Protein AF-A0A437LVA5-F1 (afdb_monomer)

Radius of gyration: 14.98 Å; Cα contacts (8 Å, |Δi|>4): 29; chains: 1; bounding box: 32×32×34 Å

Mean predicted aligned error: 7.02 Å

Foldseek 3Di:
DPAPDVVSVVVVVVVVVCCQQPPFFDVVVVGDHNVVVVVPDPPPPPD

pLDDT: mean 86.48, std 16.11, range [44.78, 97.94]

Structure (mmCIF, N/CA/C/O backbone):
data_AF-A0A437LVA5-F1
#
_entry.id   AF-A0A437LVA5-F1
#
loop_
_atom_site.group_PDB
_atom_site.id
_atom_site.type_symbol
_atom_sit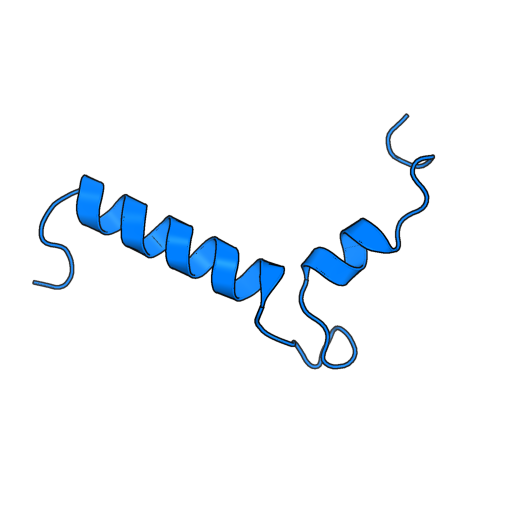e.label_atom_id
_atom_site.label_alt_id
_atom_site.label_comp_id
_atom_site.label_asym_id
_atom_site.label_entity_id
_atom_site.label_seq_id
_atom_site.pdbx_PDB_ins_code
_atom_site.Cartn_x
_atom_site.Cartn_y
_atom_site.Cartn_z
_atom_site.occupancy
_atom_site.B_iso_or_equiv
_atom_site.auth_seq_id
_atom_site.auth_comp_id
_atom_site.auth_asym_id
_atom_site.auth_atom_id
_atom_site.pdbx_PDB_model_num
ATOM 1 N N . HIS A 1 1 ? 15.422 -15.543 -12.920 1.00 65.50 1 HIS A N 1
ATOM 2 C CA . HIS A 1 1 ? 14.600 -14.643 -13.753 1.00 65.50 1 HIS A CA 1
ATOM 3 C C . HIS A 1 1 ? 13.201 -14.590 -13.134 1.00 65.50 1 HIS A C 1
ATOM 5 O O . HIS A 1 1 ? 12.418 -15.498 -13.361 1.00 65.50 1 HIS A O 1
ATOM 11 N N . TRP A 1 2 ? 12.946 -13.639 -12.223 1.00 76.75 2 TRP A N 1
ATOM 12 C CA . TRP A 1 2 ? 11.728 -13.596 -11.382 1.00 76.75 2 TRP A CA 1
ATOM 13 C C . TRP A 1 2 ? 10.528 -12.923 -12.075 1.00 76.75 2 TRP A C 1
ATOM 15 O O . TRP A 1 2 ? 9.370 -13.218 -11.769 1.00 76.75 2 TRP A O 1
ATOM 25 N N . PHE A 1 3 ? 10.819 -12.068 -13.055 1.00 88.25 3 PHE A N 1
ATOM 26 C CA . PHE A 1 3 ? 9.846 -11.417 -13.922 1.00 88.25 3 PHE A CA 1
ATOM 27 C C . PHE A 1 3 ? 10.202 -11.710 -15.370 1.00 88.25 3 PHE A C 1
ATOM 29 O O . PHE A 1 3 ? 11.380 -11.682 -15.722 1.00 88.25 3 PHE A O 1
ATOM 36 N N . MET A 1 4 ? 9.193 -12.010 -16.181 1.00 90.38 4 MET A N 1
ATOM 37 C CA . MET A 1 4 ? 9.379 -12.317 -17.601 1.00 90.38 4 MET A CA 1
ATOM 38 C C . MET A 1 4 ? 9.345 -11.064 -18.485 1.00 90.38 4 MET A C 1
ATOM 40 O O . MET A 1 4 ? 9.896 -11.075 -19.580 1.00 90.38 4 MET A O 1
ATOM 44 N N . SER A 1 5 ? 8.729 -9.982 -18.000 1.00 95.62 5 SER A N 1
ATOM 45 C CA . SER A 1 5 ? 8.659 -8.663 -18.635 1.00 95.62 5 SER A CA 1
ATOM 46 C C . SER A 1 5 ? 8.270 -7.594 -17.601 1.00 95.62 5 SER A C 1
ATOM 48 O O . SER A 1 5 ? 7.959 -7.911 -16.449 1.00 95.62 5 SER A O 1
ATOM 50 N N . LEU A 1 6 ? 8.251 -6.320 -18.006 1.00 96.75 6 LEU A N 1
ATOM 51 C CA . LEU A 1 6 ? 7.714 -5.238 -17.169 1.00 96.75 6 LEU A CA 1
ATOM 52 C C . LEU A 1 6 ? 6.208 -5.389 -16.918 1.00 96.75 6 LEU A C 1
ATOM 54 O O . LEU A 1 6 ? 5.740 -5.054 -15.831 1.00 96.75 6 LEU A O 1
ATOM 58 N N . ASP A 1 7 ? 5.456 -5.914 -17.886 1.00 97.38 7 ASP A N 1
ATOM 59 C CA . ASP A 1 7 ? 4.022 -6.165 -17.717 1.00 97.38 7 ASP A CA 1
ATOM 60 C C . ASP A 1 7 ? 3.759 -7.285 -16.707 1.00 97.38 7 ASP A C 1
ATOM 62 O O . ASP A 1 7 ? 2.892 -7.144 -15.847 1.00 97.38 7 ASP A O 1
ATOM 66 N N . ASP A 1 8 ? 4.567 -8.350 -16.726 1.00 96.38 8 ASP A N 1
ATOM 67 C CA . ASP A 1 8 ? 4.507 -9.417 -15.719 1.00 96.38 8 ASP A CA 1
ATOM 68 C C . ASP A 1 8 ? 4.837 -8.883 -14.312 1.00 96.38 8 ASP A C 1
ATOM 70 O O . ASP A 1 8 ? 4.146 -9.190 -13.338 1.00 96.38 8 ASP A O 1
ATOM 74 N N . ALA A 1 9 ? 5.846 -8.013 -14.200 1.00 96.62 9 ALA A N 1
ATOM 75 C CA . ALA A 1 9 ? 6.175 -7.359 -12.935 1.00 96.62 9 ALA A CA 1
ATOM 76 C C . ALA A 1 9 ? 5.020 -6.494 -12.408 1.00 96.62 9 ALA A C 1
ATOM 78 O O . ALA A 1 9 ? 4.668 -6.590 -11.230 1.00 96.62 9 ALA A O 1
ATOM 79 N N . ARG A 1 10 ? 4.387 -5.696 -13.279 1.00 97.81 10 ARG A N 1
ATOM 80 C CA . ARG A 1 10 ? 3.219 -4.875 -12.924 1.00 97.8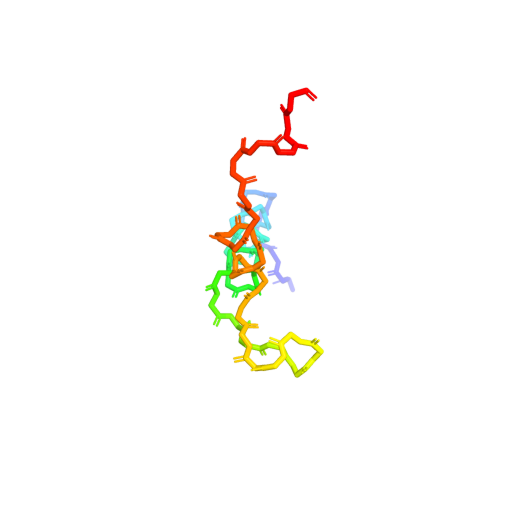1 10 ARG A CA 1
ATOM 81 C C . ARG A 1 10 ? 2.039 -5.728 -12.478 1.00 97.81 10 ARG A C 1
ATOM 83 O O . ARG A 1 10 ? 1.451 -5.448 -11.437 1.00 97.81 10 ARG A O 1
ATOM 90 N N . ALA A 1 11 ? 1.725 -6.787 -13.220 1.00 97.25 11 ALA A N 1
ATOM 91 C CA . ALA A 1 11 ? 0.617 -7.678 -12.894 1.00 97.25 11 ALA A CA 1
ATOM 92 C C . ALA A 1 11 ? 0.805 -8.340 -11.520 1.00 97.25 11 ALA A C 1
ATOM 94 O O . ALA A 1 11 ? -0.115 -8.347 -10.698 1.00 97.25 11 ALA A O 1
ATOM 95 N N . LYS A 1 12 ? 2.013 -8.842 -11.239 1.00 96.88 12 LYS A N 1
ATOM 96 C CA . LYS A 1 12 ? 2.352 -9.447 -9.943 1.00 96.88 12 LYS A CA 1
ATOM 97 C C . LYS A 1 12 ? 2.310 -8.435 -8.800 1.00 96.88 12 LYS A C 1
ATOM 99 O O . LYS A 1 12 ? 1.808 -8.764 -7.727 1.00 96.88 12 LYS A O 1
ATOM 104 N N . LEU A 1 13 ? 2.788 -7.211 -9.026 1.00 97.31 13 LEU A N 1
ATOM 105 C CA . LEU A 1 13 ? 2.742 -6.154 -8.017 1.00 97.31 13 LEU A CA 1
ATOM 106 C C . LEU A 1 13 ? 1.301 -5.755 -7.678 1.00 97.31 13 LEU A C 1
ATOM 108 O O . LEU A 1 13 ? 0.959 -5.669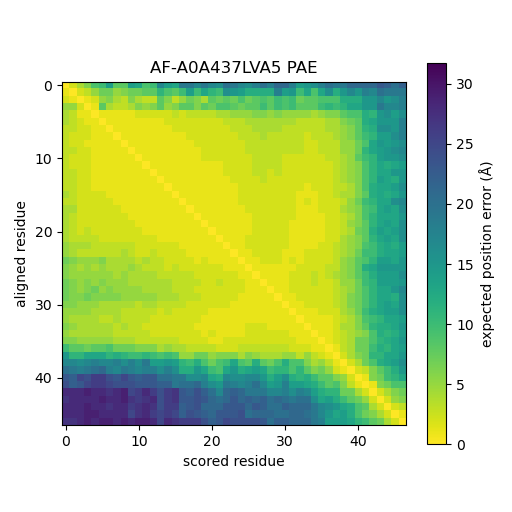 -6.501 1.00 97.31 13 LEU A O 1
ATOM 112 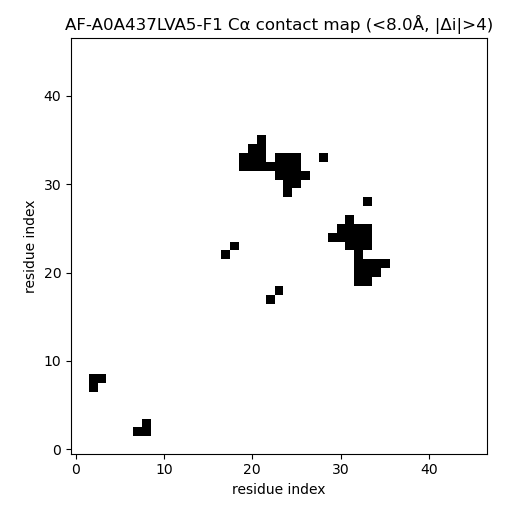N N . GLU A 1 14 ? 0.438 -5.569 -8.679 1.00 97.88 14 GLU A N 1
ATOM 113 C CA . GLU A 1 14 ? -0.973 -5.235 -8.447 1.00 97.88 14 GLU A CA 1
ATOM 114 C C . GLU A 1 14 ? -1.746 -6.381 -7.787 1.00 97.88 14 GLU A C 1
ATOM 116 O O . GLU A 1 14 ? -2.618 -6.147 -6.947 1.00 97.88 14 GLU A O 1
ATOM 121 N N . ALA A 1 15 ? -1.422 -7.631 -8.125 1.00 97.94 15 ALA A N 1
ATOM 122 C CA . ALA A 1 15 ? -1.965 -8.788 -7.422 1.00 97.94 15 ALA A CA 1
ATOM 123 C C . ALA A 1 15 ? -1.560 -8.772 -5.940 1.00 97.94 15 ALA A C 1
ATOM 125 O O . ALA A 1 15 ? -2.421 -8.905 -5.071 1.00 97.94 15 ALA A O 1
ATOM 126 N N . TRP A 1 16 ? -0.279 -8.530 -5.649 1.00 97.25 16 TRP A N 1
ATOM 127 C CA . TRP A 1 16 ? 0.215 -8.444 -4.276 1.00 97.25 16 TRP A CA 1
ATOM 128 C C . TRP A 1 16 ? -0.403 -7.274 -3.501 1.00 97.25 16 TRP A C 1
ATOM 130 O O . TRP A 1 16 ? -0.834 -7.453 -2.362 1.00 97.25 16 TRP A O 1
ATOM 140 N N . ARG A 1 17 ? -0.508 -6.091 -4.120 1.00 97.81 17 ARG A N 1
ATOM 141 C CA . ARG A 1 17 ? -1.106 -4.898 -3.501 1.00 97.81 17 ARG A CA 1
ATOM 142 C C . ARG A 1 17 ? -2.554 -5.152 -3.084 1.00 97.81 17 ARG A C 1
ATOM 144 O O . ARG A 1 17 ? -2.936 -4.744 -1.989 1.00 97.81 17 ARG A O 1
ATOM 151 N N . ARG A 1 18 ? -3.351 -5.808 -3.935 1.00 97.56 18 ARG A N 1
ATOM 152 C CA . ARG A 1 18 ? -4.741 -6.169 -3.608 1.00 97.56 18 ARG A CA 1
ATOM 153 C C . ARG A 1 18 ? -4.799 -7.210 -2.501 1.00 97.56 18 ARG A C 1
ATOM 155 O O . ARG A 1 18 ? -5.459 -6.979 -1.499 1.00 97.56 18 ARG A O 1
ATOM 162 N N . ASP A 1 19 ? -4.046 -8.298 -2.620 1.00 97.81 19 ASP A N 1
ATOM 163 C CA . ASP A 1 19 ? -4.019 -9.360 -1.607 1.00 97.81 19 ASP A CA 1
ATOM 164 C C . ASP A 1 19 ? -3.638 -8.821 -0.214 1.00 97.81 19 ASP A C 1
ATOM 166 O O . ASP A 1 19 ? -4.314 -9.085 0.782 1.00 97.81 19 ASP A O 1
ATOM 170 N N . TYR A 1 20 ? -2.609 -7.975 -0.139 1.00 96.88 20 TYR A N 1
ATOM 171 C CA . TYR A 1 20 ? -2.165 -7.377 1.119 1.00 96.88 20 TYR A CA 1
ATOM 172 C C . TYR A 1 20 ? -3.198 -6.429 1.742 1.00 96.88 20 TYR A C 1
ATOM 174 O O . TYR A 1 20 ? -3.399 -6.451 2.959 1.00 96.88 20 TYR A O 1
ATOM 182 N N . ASN A 1 21 ? -3.834 -5.588 0.921 1.00 96.25 21 ASN A N 1
ATOM 183 C CA . ASN A 1 21 ? -4.732 -4.539 1.404 1.00 96.25 21 ASN A CA 1
ATOM 184 C C . ASN A 1 21 ? -6.176 -5.008 1.601 1.00 96.25 21 ASN A C 1
ATOM 186 O O . ASN A 1 21 ? -6.890 -4.440 2.426 1.00 96.25 21 ASN A O 1
ATOM 190 N N . GLU A 1 22 ? -6.614 -6.019 0.860 1.00 95.94 22 GLU A N 1
ATOM 191 C CA . GLU A 1 22 ? -8.024 -6.409 0.795 1.00 95.94 22 GLU A CA 1
ATOM 192 C C . GLU A 1 22 ? -8.288 -7.757 1.465 1.00 95.94 22 GLU A C 1
ATOM 194 O O . GLU A 1 22 ? -9.383 -7.971 1.979 1.00 95.94 22 GLU A O 1
ATOM 199 N N . VAL A 1 23 ? -7.291 -8.648 1.513 1.00 96.00 23 VAL A N 1
ATOM 200 C CA . VAL A 1 23 ? -7.487 -10.036 1.959 1.00 96.00 23 VAL A CA 1
ATOM 201 C C . VAL A 1 23 ? -6.739 -10.335 3.254 1.00 96.00 23 VAL A C 1
ATOM 203 O O . VAL A 1 23 ? -7.310 -10.915 4.179 1.00 96.00 23 VAL A O 1
ATOM 206 N N . ARG A 1 24 ? -5.459 -9.958 3.351 1.00 96.31 24 ARG A N 1
ATOM 207 C CA . ARG A 1 24 ? -4.603 -10.400 4.462 1.00 96.31 24 ARG A CA 1
ATOM 208 C C . ARG A 1 24 ? -4.953 -9.714 5.785 1.00 96.31 24 ARG A C 1
ATOM 210 O O . ARG 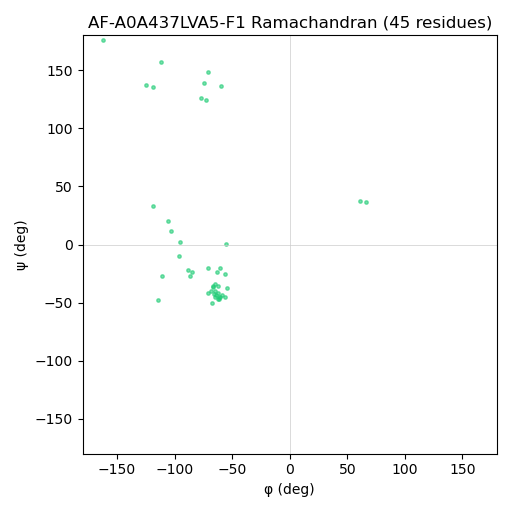A 1 24 ? -4.880 -8.489 5.855 1.00 96.31 24 ARG A O 1
ATOM 217 N N . PRO A 1 25 ? -5.247 -10.475 6.854 1.00 95.31 25 PRO A N 1
ATOM 218 C CA . PRO A 1 25 ? -5.438 -9.907 8.179 1.00 95.31 25 PRO A CA 1
ATOM 219 C C . PRO A 1 25 ? -4.10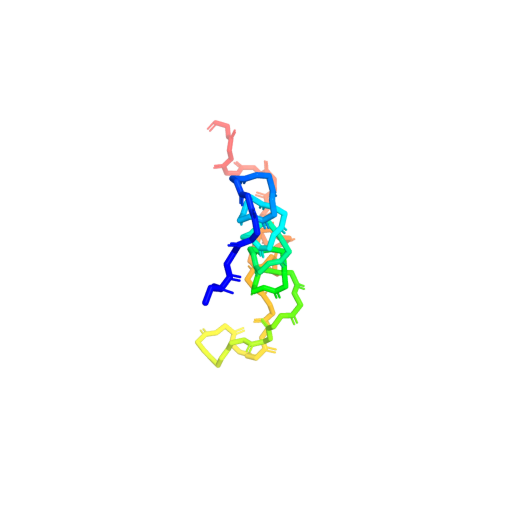1 -9.499 8.809 1.00 95.31 25 PRO A C 1
ATOM 221 O O . PRO A 1 25 ? -3.128 -10.252 8.754 1.00 95.31 25 PRO A O 1
ATOM 224 N N . HIS A 1 26 ? -4.075 -8.341 9.472 1.00 95.06 26 HIS A N 1
ATOM 225 C CA . HIS A 1 26 ? -2.902 -7.860 10.212 1.00 95.06 26 HIS A CA 1
ATOM 226 C C . HIS A 1 26 ? -3.222 -7.706 11.696 1.00 95.06 26 HIS A C 1
ATOM 228 O O . HIS A 1 26 ? -4.251 -7.135 12.063 1.00 95.06 26 HIS A O 1
ATOM 234 N N . SER A 1 27 ? -2.326 -8.168 12.567 1.00 94.38 27 SER A N 1
ATOM 235 C CA . SER A 1 27 ? -2.520 -8.134 14.025 1.00 94.38 27 SER A CA 1
ATOM 236 C C . SER A 1 27 ? -2.643 -6.713 14.581 1.00 94.38 27 SER A C 1
ATOM 238 O O . SER A 1 27 ? -3.479 -6.470 15.448 1.00 94.38 27 SER A O 1
ATOM 240 N N . ALA A 1 28 ? -1.903 -5.753 14.016 1.00 92.44 28 ALA A N 1
ATOM 241 C CA . ALA A 1 28 ? -2.015 -4.330 14.348 1.00 92.44 28 ALA A CA 1
ATOM 242 C C . ALA A 1 28 ? -3.416 -3.747 14.073 1.00 92.44 28 ALA A C 1
ATOM 244 O O . ALA A 1 28 ? -3.783 -2.728 14.646 1.00 92.44 28 ALA A O 1
ATOM 245 N N . LEU A 1 29 ? -4.207 -4.406 13.219 1.00 91.44 29 LEU A N 1
ATOM 246 C CA . LEU A 1 29 ? -5.573 -4.023 12.858 1.00 91.44 29 LEU A CA 1
ATOM 247 C C . LEU A 1 29 ? -6.626 -4.935 13.507 1.00 91.44 29 LEU A C 1
ATOM 249 O O . LEU A 1 29 ? -7.751 -5.037 13.017 1.00 91.44 29 LEU A O 1
ATOM 253 N N . GLY A 1 30 ? -6.265 -5.648 14.578 1.00 94.75 30 GLY A N 1
ATOM 254 C CA . GLY A 1 30 ? -7.160 -6.607 15.227 1.00 94.75 30 GLY A CA 1
ATOM 255 C C . GLY A 1 30 ? -7.482 -7.809 14.337 1.00 94.75 30 GLY A C 1
ATOM 256 O O . GLY A 1 30 ? -8.615 -8.285 14.337 1.00 94.75 30 GLY A O 1
ATOM 257 N N . ASN A 1 31 ? -6.499 -8.275 13.559 1.00 95.25 31 ASN A N 1
ATOM 258 C CA . ASN A 1 31 ? -6.629 -9.364 12.585 1.00 95.25 31 ASN A CA 1
ATOM 259 C C . ASN A 1 31 ? -7.653 -9.080 11.474 1.00 95.25 31 ASN A C 1
ATOM 261 O O . ASN A 1 31 ? -8.349 -9.982 11.011 1.00 95.25 31 ASN A O 1
ATOM 265 N N . LYS A 1 32 ? -7.727 -7.827 11.019 1.00 94.06 32 LYS A N 1
ATOM 266 C CA . LYS A 1 32 ? -8.528 -7.413 9.858 1.00 94.06 32 LYS A CA 1
ATOM 267 C C . LYS A 1 32 ? -7.636 -6.981 8.701 1.00 94.06 32 LYS A C 1
ATOM 269 O O . LYS A 1 32 ? -6.484 -6.593 8.908 1.00 94.06 32 LYS A O 1
ATOM 274 N N . ALA A 1 33 ? -8.177 -7.049 7.487 1.00 95.62 33 ALA A N 1
ATOM 275 C CA . ALA A 1 33 ? -7.506 -6.526 6.305 1.00 95.62 33 ALA A CA 1
ATOM 276 C C . ALA A 1 33 ? -7.482 -4.985 6.313 1.00 95.62 33 ALA A C 1
ATOM 278 O O . ALA A 1 33 ? -8.443 -4.382 6.807 1.00 95.62 33 ALA A O 1
ATOM 279 N N . PRO A 1 34 ? -6.449 -4.330 5.747 1.00 95.62 34 PRO A N 1
ATOM 280 C CA . PRO A 1 34 ? -6.298 -2.872 5.769 1.00 95.62 34 PRO A CA 1
ATOM 281 C C . PRO A 1 34 ? -7.503 -2.094 5.234 1.00 95.62 34 PRO A C 1
ATOM 283 O O . PRO A 1 34 ? -7.880 -1.079 5.820 1.00 95.62 34 PRO A O 1
ATOM 286 N N . ILE A 1 35 ? -8.173 -2.600 4.194 1.00 95.31 35 ILE A N 1
ATOM 287 C CA . ILE A 1 35 ? -9.393 -1.998 3.630 1.00 95.31 35 ILE A CA 1
ATOM 288 C C . ILE A 1 35 ? -10.515 -1.820 4.668 1.00 95.31 35 ILE A C 1
ATOM 290 O O . ILE A 1 35 ? -11.340 -0.915 4.551 1.00 95.31 35 ILE A O 1
A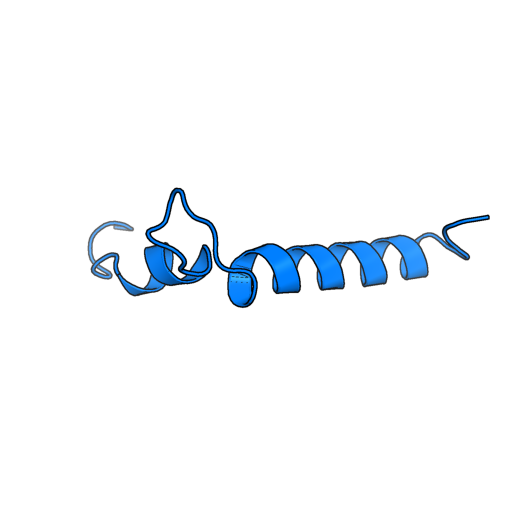TOM 294 N N . SER A 1 36 ? -10.519 -2.622 5.738 1.00 90.62 36 SER A N 1
ATOM 295 C CA . SER A 1 36 ? -11.510 -2.515 6.816 1.00 90.62 36 SER A CA 1
ATOM 296 C C . SER A 1 36 ? -11.444 -1.176 7.554 1.00 90.62 36 SER A C 1
ATOM 298 O O . SER A 1 36 ? -12.444 -0.766 8.137 1.00 90.62 36 SER A O 1
ATOM 300 N N . LEU A 1 37 ? -10.298 -0.483 7.524 1.00 87.50 37 LEU A N 1
ATOM 301 C CA . LEU A 1 37 ? -10.178 0.870 8.071 1.00 87.50 37 LEU A CA 1
ATOM 302 C C . LEU A 1 37 ? -10.922 1.891 7.208 1.00 87.50 37 LEU A C 1
ATOM 304 O O . LEU A 1 37 ? -11.624 2.737 7.747 1.00 87.50 37 LEU A O 1
ATOM 308 N N . MET A 1 38 ? -10.820 1.788 5.881 1.00 81.56 38 MET A N 1
ATOM 309 C CA . MET A 1 38 ? -11.492 2.704 4.950 1.00 81.56 38 MET A CA 1
ATOM 310 C C . MET A 1 38 ? -13.015 2.548 5.005 1.00 81.56 38 MET A C 1
ATOM 312 O O . MET A 1 38 ? -13.730 3.542 4.967 1.00 81.56 38 MET A O 1
ATOM 316 N N . ASN A 1 39 ? -13.505 1.318 5.184 1.00 68.94 39 ASN A N 1
ATOM 317 C CA . ASN A 1 39 ? -14.937 1.034 5.333 1.00 68.94 39 ASN A CA 1
ATOM 318 C C . ASN A 1 39 ? -15.518 1.512 6.678 1.00 68.94 39 ASN A C 1
ATOM 320 O O . ASN A 1 39 ? -16.734 1.624 6.813 1.00 68.94 39 ASN A O 1
ATOM 324 N N . GLY A 1 40 ? -14.667 1.734 7.686 1.00 61.84 40 GLY A N 1
ATOM 325 C C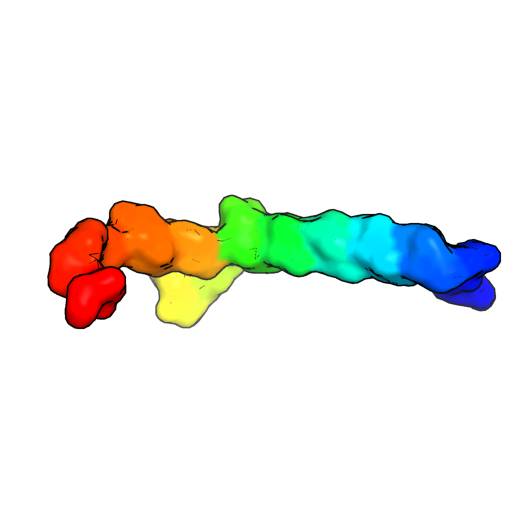A . GLY A 1 40 ? -15.063 2.178 9.025 1.00 61.84 40 GLY A CA 1
ATOM 326 C C . GLY A 1 40 ? -14.969 3.688 9.250 1.00 61.84 40 GLY A C 1
ATOM 327 O O . GLY A 1 40 ? -15.454 4.169 10.274 1.00 61.84 40 GLY A O 1
ATOM 328 N N . LEU A 1 41 ? -14.358 4.442 8.329 1.00 60.19 41 LEU A N 1
ATOM 329 C CA . LEU A 1 41 ? -14.348 5.901 8.396 1.00 60.19 41 LEU A CA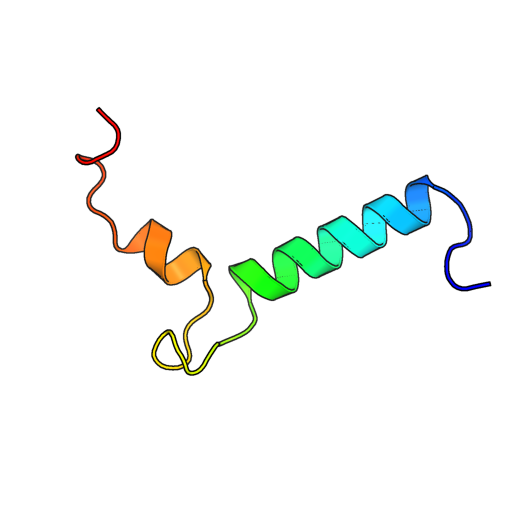 1
ATOM 330 C C . LEU A 1 41 ? -15.715 6.425 7.929 1.00 60.19 41 LEU A C 1
ATOM 332 O O . LEU A 1 41 ? -16.151 6.076 6.829 1.00 60.19 41 LEU A O 1
ATOM 336 N N . PRO A 1 42 ? -16.419 7.256 8.721 1.00 53.03 42 PRO A N 1
ATOM 337 C CA . PRO A 1 42 ? -17.617 7.914 8.226 1.00 53.03 42 PRO A CA 1
ATOM 338 C C . PRO A 1 42 ? -17.235 8.765 7.012 1.00 53.03 42 PRO A C 1
ATOM 340 O O . PRO A 1 42 ? -16.242 9.491 7.047 1.00 53.03 42 PRO A O 1
ATOM 343 N N . ALA A 1 43 ? -18.052 8.709 5.957 1.00 56.72 43 ALA A N 1
ATOM 344 C CA . ALA A 1 43 ? -17.866 9.415 4.682 1.00 56.72 43 ALA A CA 1
ATOM 345 C C . ALA A 1 43 ? -17.702 10.954 4.792 1.00 56.72 43 ALA A C 1
ATOM 347 O O . ALA A 1 43 ? -17.548 11.632 3.784 1.00 56.72 43 ALA A O 1
ATOM 348 N N . ALA A 1 44 ? -17.734 11.511 6.004 1.00 52.53 44 ALA A N 1
ATOM 349 C CA . ALA A 1 44 ? -17.701 12.934 6.303 1.00 52.53 44 ALA A CA 1
ATOM 350 C C . ALA A 1 44 ? -16.303 13.505 6.620 1.00 52.53 44 ALA A C 1
ATOM 352 O O . ALA A 1 44 ? -16.216 14.689 6.923 1.00 52.53 44 ALA A O 1
ATOM 353 N N . SER A 1 45 ? -15.212 12.726 6.572 1.00 51.91 45 SER A N 1
ATOM 354 C CA . SER A 1 45 ? -13.856 13.263 6.828 1.00 51.91 45 SER A CA 1
ATOM 355 C C . SER A 1 45 ? -13.005 13.495 5.573 1.00 51.91 45 SER A C 1
ATOM 357 O O . SER A 1 45 ? -11.799 13.693 5.693 1.00 51.91 45 SER A O 1
ATOM 359 N N . LEU A 1 46 ? -13.599 13.436 4.378 1.00 55.31 46 LEU A N 1
ATOM 360 C CA . LEU A 1 46 ? -12.935 13.765 3.107 1.00 55.31 46 LEU A CA 1
ATOM 361 C C . LEU A 1 46 ? -13.617 14.947 2.394 1.00 55.31 46 LEU A C 1
ATOM 363 O O . LEU A 1 46 ? -13.673 14.978 1.165 1.00 55.31 46 LEU A O 1
ATOM 367 N N . GLY A 1 47 ? -14.159 15.886 3.176 1.00 44.78 47 GLY A N 1
ATOM 368 C CA . GLY A 1 47 ? -14.623 17.197 2.712 1.00 44.78 47 GLY A CA 1
ATOM 369 C C . GLY A 1 47 ? -13.605 18.281 3.017 1.00 44.78 47 GLY A C 1
ATOM 370 O O . GLY A 1 47 ? -13.050 18.239 4.137 1.00 44.78 47 GLY A O 1
#

Sequence (47 aa):
HWFMSLDDARAKLEAWRRDYNEVRPHSALGNKAPISLMNGLPAASLG

Secondary structure (DSSP, 8-state):
---SSHHHHHHHHHHHHHIIIII--BGGGTSB-THHHHTTS-TTS--

Organism: NCBI:txid1979269

InterPro domains:
  IPR001584 Integrase, catalytic core [PF13683] (1-34)
  IPR012337 Ribonuclease H-like superfamily [SSF53098] (3-41)

Solvent-accessible surface area (backbone atoms only — not comparable to full-atom values): 2920 Å² total; per-residue (Å²): 133,96,54,92,46,73,67,52,43,51,53,52,50,55,51,49,53,46,44,53,34,65,62,41,58,34,72,96,58,75,57,34,23,58,49,58,57,66,76,67,52,68,88,77,80,83,118